Protein AF-A0A5J5VE78-F1 (afdb_monomer)

Nearest PDB structures (foldseek):
  4kpn-assembly1_B  TM=9.874E-01  e=4.975E-08  Physcomitrium patens
  6zk5-assembly1_B  TM=9.924E-01  e=1.378E-07  Zea mays
  6zk1-assembly2_C  TM=9.915E-01  e=3.814E-07  Zea mays
  4kpo-assembly1_B  TM=9.944E-01  e=3.117E-06  Zea mays

InterPro domains:
  IPR001910 Inosine/uridine-preferring nucleoside hydrolase domain [PF01156] (1-85)
  IPR023186 Inosine/uridine-preferring nucleoside hydrolase [PTHR12304] (1-95)
  IPR036452 Ribonucleoside hydrolase-like [G3DSA:3.90.245.10] (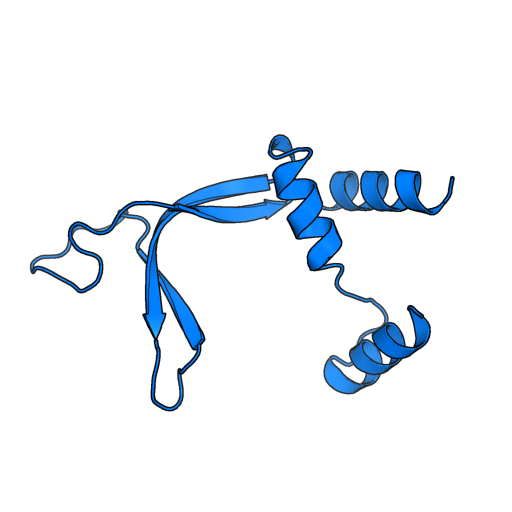1-96)
  IPR036452 Ribonucleoside hydrolase-like [SSF53590] (2-94)

Secondary structure (DSSP, 8-state):
-HHHHHHHHHHHHS-S----HHHHHHHHHH-GGGEEEEEEEEEE--SSTTTT-EEEE-SSS--SS--TTTTPPPEEEEEEE-HHHHHHHHHHHHH-

Radius of gyration: 17.83 Å; Cα contacts (8 Å, |Δi|>4): 94; chains: 1; bounding box: 45×34×39 Å

pLDDT: mean 95.76, std 5.43, range [61.88, 98.62]

Solvent-accessible surface area (backbone atoms only — not comparable to full-atom values): 6004 Å² total; per-residue (Å²): 118,65,64,63,55,37,51,47,30,28,72,79,66,74,41,96,58,74,84,64,61,66,64,52,56,50,39,50,73,78,47,45,87,47,44,43,67,47,59,24,21,72,49,69,37,84,59,75,99,56,46,73,43,75,47,78,47,63,74,87,66,86,71,96,63,89,52,97,61,56,94,48,71,69,45,79,40,81,75,48,65,48,57,72,62,53,52,48,56,53,47,58,71,72,75,109

Structure (mmCIF, N/CA/C/O backbone):
data_AF-A0A5J5VE78-F1
#
_entry.id   AF-A0A5J5VE78-F1
#
loop_
_atom_site.group_PDB
_atom_site.id
_atom_site.type_symbol
_atom_site.label_atom_id
_atom_site.label_alt_id
_atom_site.label_comp_id
_atom_site.label_asym_id
_atom_site.label_entity_id
_atom_site.label_seq_id
_atom_site.pdbx_PDB_ins_code
_atom_site.Cartn_x
_atom_site.Cartn_y
_atom_site.Cartn_z
_atom_site.occupancy
_atom_site.B_iso_or_equiv
_atom_site.auth_seq_id
_atom_site.auth_comp_id
_atom_site.auth_asym_id
_atom_site.auth_atom_id
_atom_site.pdbx_PDB_model_num
ATOM 1 N N . MET A 1 1 ? -21.972 -9.200 12.916 1.00 61.88 1 MET A N 1
ATOM 2 C CA . MET A 1 1 ? -21.171 -9.192 11.667 1.00 61.88 1 MET A CA 1
ATOM 3 C C . MET A 1 1 ? -19.672 -9.202 11.959 1.00 61.88 1 MET A C 1
ATOM 5 O O . MET A 1 1 ? -19.001 -10.098 11.471 1.00 61.88 1 MET A O 1
ATOM 9 N N . LEU A 1 2 ? -19.152 -8.297 12.803 1.00 82.12 2 LEU A N 1
ATOM 10 C CA . LEU A 1 2 ? -17.728 -8.301 13.179 1.00 82.12 2 LEU A CA 1
ATOM 11 C C . LEU A 1 2 ? -17.279 -9.530 13.983 1.00 82.12 2 LEU A C 1
ATOM 13 O O . LEU A 1 2 ? -16.120 -9.890 13.887 1.00 82.12 2 LEU A O 1
ATOM 17 N N . GLU A 1 3 ? -18.166 -10.205 14.718 1.00 92.44 3 GLU A N 1
ATOM 18 C CA . GLU A 1 3 ? -17.821 -11.408 15.497 1.00 92.44 3 GLU A CA 1
ATOM 19 C C . GLU A 1 3 ? -17.199 -12.524 14.641 1.00 92.44 3 GLU A C 1
ATOM 21 O O . GLU A 1 3 ? -16.169 -13.078 15.008 1.00 92.44 3 GLU A O 1
ATOM 26 N N . VAL A 1 4 ? -17.755 -1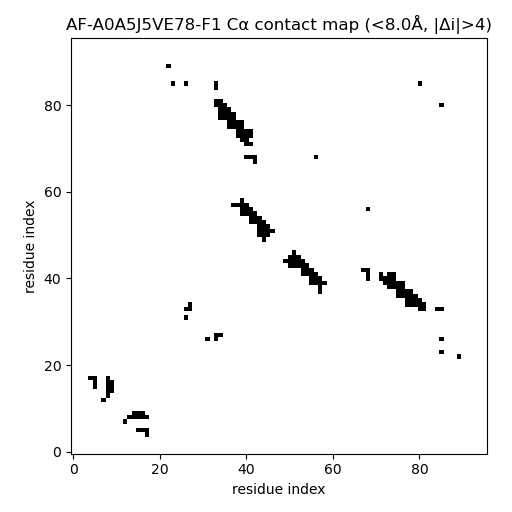2.794 13.454 1.00 96.12 4 VAL A N 1
ATOM 27 C CA . VAL A 1 4 ? -17.194 -13.786 12.519 1.00 96.12 4 VAL A CA 1
ATOM 28 C C . VAL A 1 4 ? -15.792 -13.370 12.065 1.00 96.12 4 VAL A C 1
ATOM 30 O O . VAL A 1 4 ? -14.873 -14.183 12.057 1.00 96.12 4 VAL A O 1
ATOM 33 N N . TYR A 1 5 ? -15.612 -12.090 11.728 1.00 95.50 5 TYR A N 1
ATOM 34 C CA . TYR A 1 5 ? -14.324 -11.552 11.290 1.00 95.50 5 TYR A CA 1
ATOM 35 C C . TYR A 1 5 ? -13.287 -11.525 12.424 1.00 95.50 5 TYR A C 1
ATOM 37 O O . TYR A 1 5 ? -12.108 -11.787 12.191 1.00 95.50 5 TYR A O 1
ATOM 45 N N . PHE A 1 6 ? -13.734 -11.265 13.652 1.00 96.19 6 PHE A N 1
ATOM 46 C CA . PHE A 1 6 ? -12.920 -11.285 14.862 1.00 96.19 6 PHE A CA 1
ATOM 47 C C . PHE A 1 6 ? -12.450 -12.700 15.200 1.00 96.19 6 PHE A C 1
ATOM 49 O O . PHE A 1 6 ? -11.255 -12.903 15.401 1.00 96.19 6 PHE A O 1
ATOM 56 N N . ASN A 1 7 ? -13.353 -13.685 15.184 1.00 96.75 7 ASN A N 1
ATOM 57 C CA . ASN A 1 7 ? -13.002 -15.089 15.410 1.00 96.75 7 ASN A CA 1
ATOM 58 C C . ASN A 1 7 ? -12.036 -15.594 14.331 1.00 96.75 7 ASN A C 1
ATOM 60 O O . ASN A 1 7 ? -11.029 -16.212 14.656 1.00 96.75 7 ASN A O 1
ATOM 64 N N . TYR A 1 8 ? -12.256 -15.230 13.062 1.00 96.56 8 TYR A N 1
ATOM 65 C CA . TYR A 1 8 ? -11.296 -15.520 11.995 1.00 96.56 8 TYR A CA 1
ATOM 66 C C . TYR A 1 8 ? -9.902 -14.937 12.284 1.00 96.56 8 TYR A C 1
ATOM 68 O O . TYR A 1 8 ? -8.907 -15.638 12.125 1.00 96.56 8 TYR A O 1
ATOM 76 N N . HIS A 1 9 ? -9.805 -13.678 12.732 1.00 97.00 9 HIS A N 1
ATOM 77 C CA . HIS A 1 9 ? -8.510 -13.081 13.081 1.00 97.00 9 HIS A CA 1
ATOM 78 C C . HIS A 1 9 ? -7.850 -13.786 14.265 1.00 97.00 9 HIS A C 1
ATOM 80 O O . HIS A 1 9 ? -6.630 -13.965 14.277 1.00 97.00 9 HIS A O 1
ATOM 86 N N . HIS A 1 10 ? -8.647 -14.207 15.243 1.00 96.69 10 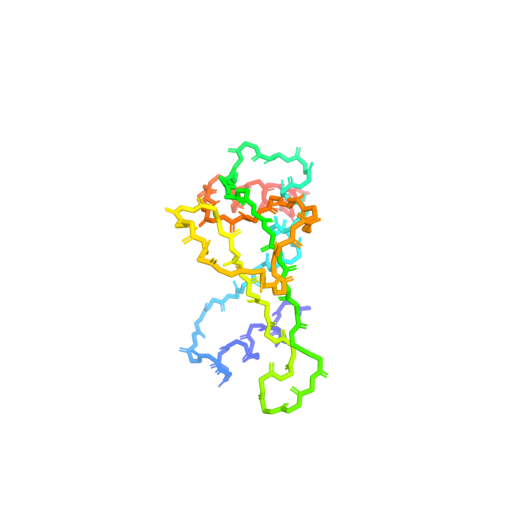HIS A N 1
ATOM 87 C CA . HIS A 1 10 ? -8.161 -14.995 16.361 1.00 96.69 10 HIS A CA 1
ATOM 88 C C . HIS A 1 10 ? -7.556 -16.320 15.899 1.00 96.69 10 HIS A C 1
ATOM 90 O O . HIS A 1 10 ? -6.406 -16.603 16.225 1.00 96.69 10 HIS A O 1
ATOM 96 N N . ASP A 1 11 ? -8.276 -17.073 15.077 1.00 97.81 11 ASP A N 1
ATOM 97 C CA . ASP A 1 11 ? -7.848 -18.403 14.649 1.00 97.81 11 ASP A CA 1
ATOM 98 C C . ASP A 1 11 ? -6.687 -18.340 13.645 1.00 97.81 11 ASP A C 1
ATOM 100 O O . ASP A 1 11 ? -5.712 -19.081 13.765 1.00 97.81 11 ASP A O 1
ATOM 104 N N . ALA A 1 12 ? -6.757 -17.433 12.666 1.00 97.50 12 ALA A N 1
ATOM 105 C CA . ALA A 1 12 ? -5.778 -17.349 11.583 1.00 97.50 12 ALA A CA 1
ATOM 106 C C . ALA A 1 12 ? -4.496 -16.595 11.971 1.00 97.50 12 ALA A C 1
ATOM 108 O O . ALA A 1 12 ? -3.418 -16.929 11.478 1.00 97.50 12 ALA A O 1
ATOM 109 N N . TYR A 1 13 ? -4.595 -15.584 12.842 1.00 96.81 13 TYR A N 1
ATOM 110 C CA . TYR A 1 13 ? -3.473 -14.705 13.199 1.00 96.81 13 TYR A CA 1
ATOM 111 C C . TYR A 1 13 ? -3.124 -14.732 14.691 1.00 96.81 13 TYR A C 1
ATOM 113 O O . TYR A 1 13 ? -2.219 -14.010 15.110 1.00 96.81 13 TYR A O 1
ATOM 121 N N . SER A 1 14 ? -3.810 -15.546 15.506 1.00 97.06 14 SER A N 1
ATOM 122 C CA . SER A 1 14 ? -3.568 -15.656 16.956 1.00 97.06 14 SER A CA 1
ATOM 123 C C . SER A 1 14 ? -3.636 -14.308 17.683 1.00 97.06 14 SER A C 1
ATOM 125 O O . SER A 1 14 ? -2.851 -14.026 18.588 1.00 97.06 14 SER A O 1
ATOM 127 N N . THR A 1 15 ? -4.579 -13.451 17.282 1.00 95.75 15 THR A N 1
ATOM 128 C CA . THR A 1 15 ? -4.719 -12.090 17.817 1.00 95.75 15 THR A CA 1
ATOM 129 C C . THR A 1 15 ? -6.114 -11.815 18.382 1.00 95.75 15 THR A C 1
ATOM 131 O O . THR A 1 15 ? -7.035 -12.612 18.238 1.00 95.75 15 THR A O 1
ATOM 134 N N . LYS A 1 16 ? -6.271 -10.695 19.093 1.00 94.81 16 LYS A N 1
ATOM 135 C CA . LYS A 1 16 ? -7.551 -10.212 19.651 1.00 94.81 16 LYS A CA 1
ATOM 136 C C .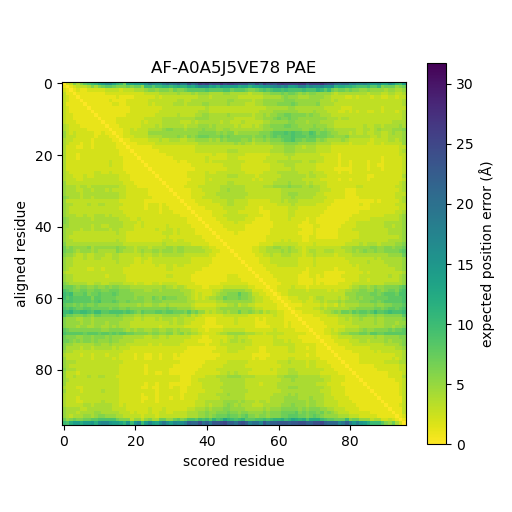 LYS A 1 16 ? -7.968 -8.870 19.043 1.00 94.81 16 LYS A C 1
ATOM 138 O O . LYS A 1 16 ? -8.666 -8.086 19.679 1.00 94.81 16 LYS A O 1
ATOM 143 N N . VAL A 1 17 ? -7.483 -8.580 17.840 1.00 93.56 17 VAL A N 1
ATOM 144 C CA . VAL A 1 17 ? -7.813 -7.374 17.074 1.00 93.56 17 VAL A CA 1
ATOM 145 C C . VAL A 1 17 ? -8.227 -7.759 15.658 1.00 93.56 17 VAL A C 1
ATOM 147 O O . VAL A 1 17 ? -7.971 -8.875 15.213 1.00 93.56 17 VAL A O 1
ATOM 150 N N . VAL A 1 18 ? -8.844 -6.823 14.945 1.00 94.56 18 VAL A N 1
ATOM 151 C CA . VAL A 1 18 ? -9.206 -6.972 13.531 1.00 94.56 18 VAL A CA 1
ATOM 152 C C . VAL A 1 18 ? -8.543 -5.883 12.698 1.00 94.56 18 VAL A C 1
ATOM 154 O O . VAL A 1 18 ? -8.350 -4.765 13.179 1.00 94.56 18 VAL A O 1
ATOM 157 N N . TYR A 1 19 ? -8.224 -6.193 11.443 1.00 94.19 19 TYR A N 1
ATOM 158 C CA . TYR A 1 19 ? -7.707 -5.210 10.493 1.00 94.19 19 TYR A CA 1
ATOM 159 C C . TYR A 1 19 ? -8.841 -4.606 9.660 1.00 94.19 19 TYR A C 1
ATOM 161 O O . TYR A 1 19 ? -9.614 -5.323 9.023 1.00 94.19 19 TYR A O 1
ATOM 169 N N . LEU A 1 20 ? -8.930 -3.277 9.645 1.00 94.69 20 LEU A N 1
ATOM 170 C CA . LEU A 1 20 ? -9.971 -2.529 8.936 1.00 94.69 20 LEU A CA 1
ATOM 171 C C . LEU A 1 20 ? -9.512 -2.132 7.525 1.00 94.69 20 LEU A C 1
ATOM 173 O O . LEU A 1 20 ? -9.356 -0.952 7.232 1.00 94.69 20 LEU A O 1
ATOM 177 N N . HIS A 1 21 ? -9.300 -3.118 6.649 1.00 96.31 21 HIS A N 1
ATOM 178 C CA . HIS A 1 21 ? -8.743 -2.899 5.306 1.00 96.31 21 HIS A CA 1
ATOM 179 C C . HIS A 1 21 ? -9.545 -1.885 4.468 1.00 96.31 21 HIS A C 1
ATOM 181 O O . HIS A 1 21 ? -9.013 -0.836 4.100 1.00 96.31 21 HIS A O 1
ATOM 187 N N . ASP A 1 22 ? -10.826 -2.161 4.211 1.00 96.69 22 ASP A N 1
ATOM 188 C CA . ASP A 1 22 ? -11.657 -1.312 3.346 1.00 96.69 22 ASP A CA 1
ATOM 189 C C . ASP A 1 22 ? -11.939 0.070 3.962 1.00 96.69 22 ASP A C 1
ATOM 191 O O . ASP A 1 22 ? -11.827 1.065 3.241 1.00 96.69 22 ASP A O 1
ATOM 195 N N . PRO A 1 23 ? -12.221 0.201 5.279 1.00 95.69 23 PRO A N 1
ATOM 196 C CA . PRO A 1 23 ? -12.325 1.516 5.910 1.00 95.69 23 PRO A CA 1
ATOM 197 C C . PRO A 1 23 ? -11.047 2.353 5.775 1.00 95.69 23 PRO A C 1
ATOM 199 O O . PRO A 1 23 ? -11.133 3.549 5.496 1.00 95.69 23 PRO A O 1
ATOM 202 N N . THR A 1 24 ? -9.859 1.751 5.912 1.00 96.62 24 THR A N 1
ATOM 203 C CA . THR A 1 24 ? -8.594 2.470 5.695 1.00 96.62 24 THR A CA 1
ATOM 204 C C . THR A 1 24 ? -8.421 2.887 4.231 1.00 96.62 24 THR A C 1
ATOM 206 O O . THR A 1 24 ? -8.016 4.020 3.972 1.00 96.62 24 THR A O 1
ATOM 209 N N . ALA A 1 25 ? -8.778 2.031 3.268 1.00 97.56 25 ALA A N 1
ATOM 210 C CA . ALA A 1 25 ? -8.747 2.384 1.846 1.00 97.56 25 ALA A CA 1
ATOM 211 C C . ALA A 1 25 ? -9.724 3.528 1.510 1.00 97.56 25 ALA A C 1
ATOM 213 O O . ALA A 1 25 ? -9.384 4.445 0.764 1.00 97.56 25 ALA A O 1
ATOM 214 N N . MET A 1 26 ? -10.915 3.525 2.109 1.00 97.06 26 MET A N 1
ATOM 215 C CA . MET A 1 26 ? -11.886 4.609 1.970 1.00 97.06 26 MET A CA 1
ATOM 216 C C . MET A 1 26 ? -11.353 5.925 2.557 1.00 97.06 26 MET A C 1
ATOM 218 O O . MET A 1 26 ? -11.498 6.980 1.938 1.00 97.06 26 MET A O 1
ATOM 222 N N . LEU A 1 27 ? -10.686 5.880 3.715 1.00 96.75 27 LEU A N 1
ATOM 223 C CA . LEU A 1 27 ? -10.049 7.062 4.301 1.00 96.75 27 LEU A CA 1
ATOM 224 C C . LEU A 1 27 ? -8.934 7.631 3.422 1.00 96.75 27 LEU A C 1
ATOM 226 O O . LEU A 1 27 ? -8.790 8.849 3.378 1.00 96.75 27 LEU A O 1
ATOM 230 N N . ALA A 1 28 ? -8.204 6.796 2.679 1.00 96.94 28 ALA A N 1
ATOM 231 C CA . ALA A 1 28 ? -7.227 7.275 1.701 1.00 96.94 28 ALA A CA 1
ATOM 232 C C . ALA A 1 28 ? -7.863 8.189 0.639 1.00 96.94 28 ALA A C 1
ATOM 234 O O . ALA A 1 28 ? -7.242 9.159 0.208 1.00 96.94 28 ALA A O 1
ATOM 235 N N . ALA A 1 29 ? -9.109 7.903 0.248 1.00 96.38 29 ALA A N 1
ATOM 236 C CA . ALA A 1 29 ? -9.865 8.710 -0.706 1.00 96.38 29 ALA A CA 1
ATOM 237 C C . ALA A 1 29 ? -10.497 9.958 -0.063 1.00 96.38 29 ALA A C 1
ATOM 239 O O . ALA A 1 29 ? -10.532 11.017 -0.685 1.00 96.38 29 ALA A O 1
ATOM 240 N N . ILE A 1 30 ? -11.000 9.842 1.171 1.00 96.19 30 ILE A N 1
ATOM 241 C CA . ILE A 1 30 ? -11.717 10.927 1.867 1.00 96.19 30 ILE A CA 1
ATOM 242 C C . ILE A 1 30 ? -10.752 11.956 2.462 1.00 96.19 30 ILE A C 1
ATOM 244 O O . ILE A 1 30 ? -10.985 13.159 2.363 1.00 96.19 30 ILE A O 1
ATOM 248 N N . ASN A 1 31 ? -9.688 11.492 3.114 1.00 97.00 31 ASN A N 1
ATOM 249 C CA . ASN A 1 31 ? -8.703 12.333 3.779 1.00 97.00 31 ASN A CA 1
ATOM 250 C C . ASN A 1 31 ? -7.280 11.807 3.512 1.00 97.00 31 ASN A C 1
ATOM 252 O O . ASN A 1 31 ? -6.664 11.189 4.387 1.00 97.00 31 ASN A O 1
ATOM 256 N N . PRO A 1 32 ? -6.722 12.077 2.317 1.00 96.75 32 PRO A N 1
ATOM 257 C CA . PRO A 1 32 ? -5.401 11.585 1.933 1.00 96.75 32 PRO A CA 1
ATOM 258 C C . PRO A 1 32 ? -4.265 12.130 2.811 1.00 96.75 32 PRO A C 1
ATOM 260 O O . PRO A 1 32 ? -3.194 11.535 2.810 1.00 96.75 32 PRO A O 1
ATOM 263 N N . SER A 1 33 ? -4.479 13.208 3.583 1.00 97.69 33 SER A N 1
ATOM 264 C CA . SER A 1 33 ? -3.466 13.762 4.501 1.00 97.69 33 SER A CA 1
ATOM 265 C C . SER A 1 33 ? -3.077 12.811 5.639 1.00 97.69 33 SER A C 1
ATOM 267 O O . SER A 1 33 ? -2.008 12.964 6.225 1.00 97.69 33 SER A O 1
ATOM 269 N N . LEU A 1 34 ? -3.912 11.804 5.921 1.00 98.12 34 LEU A N 1
ATOM 270 C CA . LEU A 1 34 ? -3.631 10.773 6.920 1.00 98.12 34 LEU A CA 1
ATOM 271 C C . LEU A 1 34 ? -2.574 9.771 6.452 1.00 98.12 34 LEU A C 1
ATOM 273 O O . LEU A 1 34 ? -2.127 8.957 7.256 1.00 98.12 34 LEU A O 1
ATOM 277 N N . ILE A 1 35 ? -2.219 9.775 5.166 1.00 98.31 35 ILE A N 1
ATOM 278 C CA . ILE A 1 35 ? -1.389 8.754 4.534 1.00 98.31 35 ILE A CA 1
ATOM 279 C C . ILE A 1 35 ? -0.205 9.423 3.847 1.00 98.31 35 ILE A C 1
ATOM 281 O O . ILE A 1 35 ? -0.349 10.444 3.176 1.00 98.31 35 ILE A O 1
ATOM 285 N N . THR A 1 36 ? 0.975 8.822 3.977 1.00 98.38 36 THR A N 1
ATOM 286 C CA . THR A 1 36 ? 2.121 9.195 3.139 1.00 98.38 36 THR A CA 1
ATOM 287 C C . THR A 1 36 ? 2.295 8.193 2.009 1.00 98.38 36 THR A C 1
ATOM 289 O O . THR A 1 36 ? 1.951 7.015 2.144 1.00 98.38 36 THR A O 1
ATOM 292 N N . TYR A 1 37 ? 2.835 8.665 0.887 1.00 98.25 37 TYR A N 1
ATOM 293 C CA . TYR A 1 37 ? 2.955 7.884 -0.336 1.00 98.25 37 TYR A CA 1
ATOM 294 C C . TYR A 1 37 ? 4.391 7.870 -0.848 1.00 98.25 37 TYR A C 1
ATOM 296 O O . TYR A 1 37 ? 5.118 8.857 -0.734 1.00 98.25 37 TYR A O 1
ATOM 304 N N . VAL A 1 38 ? 4.770 6.754 -1.463 1.00 98.06 38 VAL A N 1
ATOM 305 C CA . VAL A 1 38 ? 5.943 6.651 -2.329 1.00 98.06 38 VAL A CA 1
ATOM 306 C C . VAL A 1 38 ? 5.457 6.518 -3.762 1.00 98.06 38 VAL A C 1
ATOM 308 O O . VAL A 1 38 ? 4.607 5.681 -4.062 1.00 98.06 38 VAL A O 1
ATOM 311 N N . GLU A 1 39 ? 6.011 7.338 -4.647 1.00 98.06 39 GLU A N 1
ATOM 312 C CA . GLU A 1 39 ? 5.735 7.271 -6.075 1.00 98.06 39 GLU A CA 1
ATOM 313 C C . GLU A 1 39 ? 6.675 6.264 -6.756 1.00 98.06 39 GLU A C 1
ATOM 315 O O . GLU A 1 39 ? 7.891 6.271 -6.537 1.00 98.06 39 GLU A O 1
ATOM 320 N N . GLY A 1 40 ? 6.135 5.407 -7.621 1.00 97.88 40 GLY A N 1
ATOM 321 C CA . GLY A 1 40 ? 6.955 4.523 -8.442 1.00 97.88 40 GLY A CA 1
ATOM 322 C C . GLY A 1 40 ? 6.158 3.634 -9.384 1.00 97.88 40 GLY A C 1
ATOM 323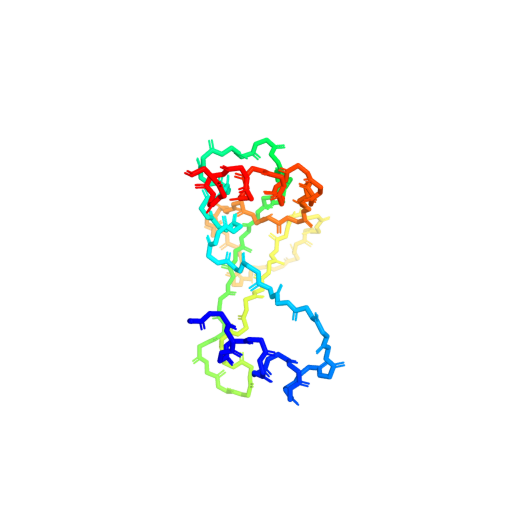 O O . GLY A 1 40 ? 4.930 3.644 -9.390 1.00 97.88 40 GLY A O 1
ATOM 324 N N . ALA A 1 41 ? 6.874 2.860 -10.195 1.00 98.25 41 ALA A N 1
ATOM 325 C CA . ALA A 1 41 ? 6.262 1.885 -11.090 1.00 98.25 41 ALA A CA 1
ATOM 326 C C . ALA A 1 41 ? 5.958 0.586 -10.327 1.00 98.25 41 ALA A C 1
ATOM 328 O O . ALA A 1 41 ? 6.810 0.083 -9.588 1.00 98.25 41 ALA A O 1
ATOM 329 N N . ILE A 1 42 ? 4.770 0.015 -10.540 1.00 98.31 42 ILE A N 1
ATOM 330 C CA . ILE A 1 42 ? 4.356 -1.278 -9.978 1.00 98.31 42 ILE A CA 1
ATOM 331 C C . ILE A 1 42 ? 4.281 -2.330 -11.080 1.00 98.31 42 ILE A C 1
ATOM 333 O O . ILE A 1 42 ? 3.764 -2.074 -12.166 1.00 98.31 42 ILE A O 1
ATOM 337 N N . ARG A 1 43 ? 4.719 -3.551 -10.766 1.00 98.38 43 ARG A N 1
ATOM 338 C CA . ARG A 1 43 ? 4.440 -4.752 -11.563 1.00 98.38 43 ARG A CA 1
ATOM 339 C C . ARG A 1 43 ? 3.777 -5.824 -10.707 1.00 98.38 43 ARG A C 1
ATOM 341 O O . ARG A 1 43 ? 4.010 -5.886 -9.502 1.00 98.38 43 ARG A O 1
ATOM 348 N N . VAL A 1 44 ? 2.965 -6.666 -11.345 1.00 98.50 44 VAL A N 1
ATOM 349 C CA . VAL A 1 44 ? 2.272 -7.792 -10.707 1.00 98.50 44 VAL A CA 1
ATOM 350 C C . VAL A 1 44 ? 2.716 -9.095 -11.352 1.00 98.50 44 VAL A C 1
ATOM 352 O O . VAL A 1 44 ? 2.650 -9.244 -12.573 1.00 98.50 44 VAL A O 1
ATOM 355 N N . GLN A 1 45 ? 3.138 -10.050 -10.532 1.00 98.56 45 GLN A N 1
ATOM 356 C CA . GLN A 1 45 ? 3.435 -11.401 -10.985 1.00 98.56 45 GLN A CA 1
ATOM 357 C C . GLN A 1 45 ? 2.131 -12.166 -11.235 1.00 98.56 45 GLN A C 1
ATOM 359 O O . GLN A 1 45 ? 1.327 -12.359 -10.325 1.00 98.56 45 GLN A O 1
ATOM 364 N N . THR A 1 46 ? 1.917 -12.653 -12.455 1.00 98.31 46 THR A N 1
ATOM 365 C CA . THR A 1 46 ? 0.643 -13.289 -12.841 1.00 98.31 46 THR A CA 1
ATOM 366 C C . THR A 1 46 ? 0.649 -14.816 -12.754 1.00 98.31 46 THR A C 1
ATOM 368 O O . THR A 1 46 ? -0.422 -15.417 -12.753 1.00 98.31 46 THR A O 1
ATOM 371 N N . ASN A 1 47 ? 1.821 -15.449 -12.621 1.00 98.06 47 ASN A N 1
ATOM 372 C CA . ASN A 1 47 ? 1.997 -16.906 -12.689 1.00 98.06 47 ASN A CA 1
ATOM 373 C C . ASN A 1 47 ? 3.004 -17.438 -11.650 1.00 98.06 47 ASN A C 1
ATOM 375 O O . ASN A 1 47 ? 3.788 -16.675 -11.087 1.00 98.06 47 ASN A O 1
ATOM 379 N N . GLY A 1 48 ? 3.036 -18.760 -11.456 1.00 98.06 48 GLY A N 1
ATOM 380 C CA . GLY A 1 48 ? 3.994 -19.440 -10.573 1.00 98.06 48 GLY A CA 1
ATOM 381 C C . GLY A 1 48 ? 3.668 -19.310 -9.082 1.00 98.06 48 GLY A C 1
ATOM 382 O O . GLY A 1 48 ? 2.581 -18.877 -8.705 1.00 98.06 48 GLY A O 1
ATOM 383 N N . ILE A 1 49 ? 4.620 -19.691 -8.225 1.00 98.31 49 ILE A N 1
ATOM 384 C CA . ILE A 1 49 ? 4.431 -19.722 -6.761 1.00 98.31 49 ILE A CA 1
ATOM 385 C C . ILE A 1 49 ? 4.273 -18.328 -6.133 1.00 98.31 49 ILE A C 1
ATOM 387 O O . ILE A 1 49 ? 3.731 -18.204 -5.044 1.00 98.31 49 ILE A O 1
ATOM 391 N N . THR A 1 50 ? 4.719 -17.278 -6.827 1.00 98.31 50 THR A N 1
ATOM 392 C CA . THR A 1 50 ? 4.594 -15.871 -6.414 1.00 98.31 50 THR A CA 1
ATOM 393 C C . THR A 1 50 ? 3.451 -15.146 -7.133 1.00 98.31 50 THR A C 1
ATOM 395 O O . THR A 1 50 ? 3.419 -13.916 -7.157 1.00 98.31 50 THR A O 1
ATOM 398 N N . ARG A 1 51 ? 2.502 -15.876 -7.742 1.00 98.50 51 ARG A N 1
ATOM 399 C CA . ARG A 1 51 ? 1.315 -15.283 -8.375 1.00 98.50 51 ARG A CA 1
ATOM 400 C C . ARG A 1 51 ? 0.587 -14.354 -7.395 1.00 98.50 51 ARG A C 1
ATOM 402 O O . ARG A 1 51 ? 0.251 -14.757 -6.288 1.00 98.50 51 ARG A O 1
ATOM 409 N N . GLY A 1 52 ? 0.316 -13.128 -7.836 1.00 98.38 52 GLY A N 1
ATOM 410 C CA . GLY A 1 52 ? -0.301 -12.065 -7.041 1.00 98.38 52 GLY A CA 1
ATOM 411 C C . GLY A 1 52 ? 0.695 -11.106 -6.381 1.00 98.38 52 GLY A C 1
ATOM 412 O O . GLY A 1 52 ? 0.270 -10.078 -5.865 1.00 98.38 52 GLY A O 1
ATOM 413 N N . LEU A 1 53 ? 2.005 -11.384 -6.423 1.00 98.62 53 LEU A N 1
ATOM 414 C CA . LEU A 1 53 ? 3.020 -10.497 -5.852 1.00 98.62 53 LEU A CA 1
ATOM 415 C C . LEU A 1 53 ? 3.065 -9.150 -6.589 1.00 98.62 53 LEU A C 1
ATOM 417 O O . LEU A 1 53 ? 3.282 -9.108 -7.801 1.00 98.62 53 LEU A O 1
ATOM 421 N N . THR A 1 54 ? 2.933 -8.057 -5.840 1.00 98.50 54 THR A N 1
ATOM 422 C CA . THR A 1 54 ? 3.129 -6.676 -6.301 1.00 98.50 54 THR A CA 1
ATOM 423 C C . THR A 1 54 ? 4.542 -6.202 -5.965 1.00 98.50 54 THR A C 1
ATOM 425 O O . THR A 1 54 ? 4.950 -6.260 -4.805 1.00 98.50 54 THR A O 1
ATOM 428 N N . LEU A 1 55 ? 5.282 -5.695 -6.951 1.00 98.12 55 LEU A N 1
ATOM 429 C CA . LEU A 1 55 ? 6.659 -5.220 -6.788 1.00 98.12 55 LEU A CA 1
ATOM 430 C C . LEU A 1 55 ? 6.790 -3.754 -7.207 1.00 98.12 55 LEU A C 1
ATOM 432 O O . LEU A 1 55 ? 6.544 -3.404 -8.366 1.00 98.12 55 LEU A O 1
ATOM 436 N N . LEU A 1 56 ? 7.218 -2.923 -6.255 1.00 98.25 56 LEU A N 1
ATOM 437 C CA . LEU A 1 56 ? 7.462 -1.496 -6.432 1.00 98.25 56 LEU A CA 1
ATOM 438 C C . LEU A 1 56 ? 8.912 -1.214 -6.812 1.00 98.25 56 LEU A C 1
ATOM 440 O O . LEU A 1 56 ? 9.840 -1.603 -6.106 1.00 98.25 56 LEU A O 1
ATOM 444 N N . TYR A 1 57 ? 9.083 -0.432 -7.872 1.00 98.06 57 TYR A N 1
ATOM 445 C CA . TYR A 1 57 ? 10.316 0.282 -8.161 1.00 98.06 57 TYR A CA 1
ATOM 446 C C . TYR A 1 57 ? 10.126 1.778 -7.877 1.00 98.06 57 TYR A C 1
ATOM 448 O O . TYR A 1 57 ? 9.438 2.487 -8.610 1.00 98.06 57 TYR A O 1
ATOM 456 N N . ASN A 1 58 ? 10.768 2.257 -6.810 1.00 95.81 58 ASN A N 1
ATOM 457 C CA . ASN A 1 58 ? 10.642 3.620 -6.277 1.00 95.81 58 ASN A CA 1
ATOM 458 C C . ASN A 1 58 ? 11.654 4.630 -6.861 1.00 95.81 58 ASN A C 1
ATOM 460 O O . ASN A 1 58 ? 11.867 5.693 -6.282 1.00 95.81 58 ASN A O 1
ATOM 464 N N . LYS A 1 59 ? 12.334 4.286 -7.965 1.00 91.88 59 LYS A N 1
ATOM 465 C CA . LYS A 1 59 ? 13.294 5.153 -8.680 1.00 91.88 59 LYS A CA 1
ATOM 466 C C . LYS A 1 59 ? 14.554 5.580 -7.899 1.00 91.88 59 LYS A C 1
ATOM 468 O O . LYS A 1 59 ? 15.318 6.397 -8.403 1.00 91.88 59 LYS A O 1
ATOM 473 N N . GLN A 1 60 ? 14.841 5.007 -6.724 1.00 93.31 60 GLN A N 1
ATOM 474 C CA . GLN A 1 60 ? 16.037 5.362 -5.931 1.00 93.31 60 GLN A CA 1
ATOM 475 C C . GLN A 1 60 ? 17.361 4.812 -6.490 1.00 93.31 60 GLN A C 1
ATOM 477 O O . GLN A 1 60 ? 18.438 5.226 -6.065 1.00 93.31 60 GLN A O 1
ATOM 482 N N . LYS A 1 61 ? 17.304 3.882 -7.446 1.00 94.25 61 LYS A N 1
ATOM 483 C CA . LYS A 1 61 ? 18.470 3.288 -8.108 1.00 94.25 61 LYS A CA 1
ATOM 484 C C . LYS A 1 61 ? 18.272 3.346 -9.612 1.00 94.25 61 LYS A C 1
ATOM 486 O O . LYS A 1 61 ? 17.223 2.950 -10.089 1.00 94.25 61 LYS A O 1
ATOM 491 N N . ARG A 1 62 ? 19.309 3.701 -10.370 1.00 93.38 62 ARG A N 1
ATOM 492 C CA . ARG A 1 62 ? 19.307 3.543 -11.830 1.00 93.38 62 ARG A CA 1
ATOM 493 C C . ARG A 1 62 ? 19.560 2.083 -12.234 1.00 93.38 62 ARG A C 1
ATOM 495 O O . ARG A 1 62 ? 20.513 1.463 -11.759 1.00 93.38 62 ARG A O 1
ATOM 502 N N . PHE A 1 63 ? 18.750 1.553 -13.147 1.00 95.38 63 PHE A N 1
ATOM 503 C CA . PHE A 1 63 ? 19.050 0.292 -13.829 1.00 95.38 63 PHE A CA 1
ATOM 504 C C . PHE A 1 63 ? 20.077 0.508 -14.947 1.00 95.38 63 PHE A C 1
ATOM 506 O O . PHE A 1 63 ? 20.049 1.527 -15.638 1.00 95.38 63 PHE A O 1
ATOM 513 N N . ALA A 1 64 ? 21.000 -0.443 -15.104 1.00 96.38 64 ALA A N 1
ATOM 514 C CA . ALA A 1 64 ? 21.961 -0.438 -16.207 1.00 96.38 64 ALA A CA 1
ATOM 515 C C . ALA A 1 64 ? 21.309 -0.840 -17.543 1.00 96.38 64 ALA A C 1
ATOM 517 O O . ALA A 1 64 ? 21.767 -0.414 -18.597 1.00 96.38 64 ALA A O 1
ATOM 518 N N . GLU A 1 65 ? 20.222 -1.613 -17.480 1.00 96.81 65 GLU A N 1
ATOM 519 C CA . GLU A 1 65 ? 19.485 -2.160 -18.620 1.00 96.81 65 GLU A CA 1
ATOM 520 C C . GLU A 1 65 ? 17.998 -1.781 -18.548 1.00 96.81 65 GLU A C 1
ATOM 522 O O . GLU A 1 65 ? 17.509 -1.317 -17.511 1.00 96.81 65 GLU A O 1
ATOM 527 N N . ILE A 1 66 ? 17.275 -1.984 -19.653 1.00 96.94 66 ILE A N 1
ATOM 528 C CA . ILE A 1 66 ? 15.812 -1.870 -19.688 1.00 96.94 66 ILE A CA 1
ATOM 529 C C . ILE A 1 66 ? 15.224 -3.034 -18.890 1.00 96.94 66 ILE A C 1
ATOM 531 O O . ILE A 1 66 ? 15.617 -4.184 -19.063 1.00 96.94 66 ILE A O 1
ATOM 535 N N . THR A 1 67 ? 14.277 -2.728 -18.010 1.00 97.31 67 THR A N 1
ATOM 536 C CA . THR A 1 67 ? 13.604 -3.710 -17.159 1.00 97.31 67 THR A CA 1
ATOM 537 C C . THR A 1 67 ? 12.102 -3.673 -17.393 1.00 97.31 67 THR A C 1
ATOM 539 O O . THR A 1 67 ? 11.570 -2.753 -18.005 1.00 97.31 67 THR A O 1
ATOM 542 N N . GLU A 1 68 ? 11.394 -4.616 -16.786 1.00 97.31 68 GLU A N 1
ATOM 543 C CA . GLU A 1 68 ? 9.933 -4.626 -16.726 1.00 97.31 68 GLU A CA 1
ATOM 544 C C . GLU A 1 68 ? 9.330 -3.372 -16.047 1.00 97.31 68 GLU A C 1
ATOM 546 O O . GLU A 1 68 ? 8.142 -3.091 -16.201 1.00 97.31 68 GLU A O 1
ATOM 551 N N . TRP A 1 69 ? 10.122 -2.590 -15.309 1.00 97.69 69 TRP A N 1
ATOM 552 C CA . TRP A 1 69 ? 9.687 -1.321 -14.71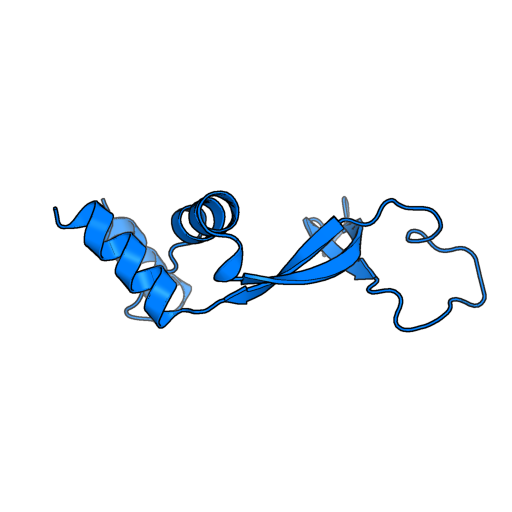3 1.00 97.69 69 TRP A CA 1
ATOM 553 C C . TRP A 1 69 ? 10.055 -0.096 -15.560 1.00 97.69 69 TRP A C 1
ATOM 555 O O . TRP A 1 69 ? 9.660 1.017 -15.212 1.00 97.69 69 TRP A O 1
ATOM 565 N N . SER A 1 70 ? 10.803 -0.272 -16.652 1.00 95.56 70 SER A N 1
ATOM 566 C CA . SER A 1 70 ? 11.181 0.822 -17.548 1.00 95.56 70 SER A CA 1
ATOM 567 C C . SER A 1 70 ? 9.963 1.370 -18.294 1.00 95.56 70 SER A C 1
ATOM 569 O O . SER A 1 70 ? 9.101 0.613 -18.742 1.00 95.56 70 SER A O 1
ATOM 571 N N . ASP A 1 71 ? 9.892 2.701 -18.384 1.00 93.62 71 ASP A N 1
ATOM 572 C CA . ASP A 1 71 ? 8.844 3.482 -19.063 1.00 93.62 71 ASP A CA 1
ATOM 573 C C . ASP A 1 71 ? 7.401 3.205 -18.605 1.00 93.62 71 ASP A C 1
ATOM 575 O O . ASP A 1 71 ? 6.438 3.632 -19.241 1.00 93.62 71 ASP A O 1
ATOM 579 N N . GLN A 1 72 ? 7.233 2.526 -17.468 1.00 96.75 72 GLN A N 1
ATOM 580 C CA . GLN A 1 72 ? 5.924 2.310 -16.867 1.00 96.75 72 GLN A CA 1
ATOM 581 C C . GLN A 1 72 ? 5.461 3.568 -16.118 1.00 96.75 72 GLN A C 1
ATOM 583 O O . GLN A 1 72 ? 6.278 4.239 -15.475 1.00 96.75 72 GLN A O 1
ATOM 588 N N . PRO A 1 73 ? 4.155 3.891 -16.157 1.00 97.12 73 PRO A N 1
ATOM 589 C CA . PRO A 1 73 ? 3.620 5.024 -15.421 1.00 97.12 73 PRO A CA 1
ATOM 590 C C . PRO A 1 73 ? 3.806 4.832 -13.914 1.00 97.12 73 PRO A C 1
ATOM 592 O O . PRO A 1 73 ? 3.664 3.737 -13.366 1.00 97.12 73 PRO A O 1
ATOM 595 N N . SER A 1 74 ? 4.105 5.939 -13.245 1.00 97.38 74 SER A N 1
ATOM 596 C CA . SER A 1 74 ? 4.140 6.005 -11.792 1.00 97.38 74 SER A CA 1
ATOM 597 C C . SER A 1 74 ? 2.746 5.924 -11.184 1.00 97.38 74 SER A C 1
ATOM 599 O O . SER A 1 74 ? 1.803 6.534 -11.688 1.00 97.38 74 SER A O 1
ATOM 601 N N . VAL A 1 75 ? 2.659 5.278 -10.026 1.00 97.94 75 VAL A N 1
ATOM 602 C CA . VAL A 1 75 ? 1.507 5.342 -9.124 1.00 97.94 75 VAL A CA 1
ATOM 603 C C . VAL A 1 75 ? 1.963 5.687 -7.708 1.00 97.94 75 VAL A C 1
ATOM 605 O O . VAL A 1 75 ? 3.127 5.491 -7.354 1.00 97.94 75 VAL A O 1
ATOM 608 N N . ASN A 1 76 ? 1.033 6.180 -6.892 1.00 97.88 76 ASN A N 1
ATOM 609 C CA . ASN A 1 76 ? 1.258 6.415 -5.469 1.00 97.88 76 ASN A CA 1
ATOM 610 C C . ASN A 1 76 ? 0.964 5.145 -4.668 1.00 97.88 76 ASN A C 1
ATOM 612 O O . ASN A 1 76 ? -0.131 4.589 -4.754 1.00 97.88 76 ASN A O 1
ATOM 616 N N . VAL A 1 77 ? 1.925 4.719 -3.853 1.00 98.25 77 VAL A N 1
ATOM 617 C CA . VAL A 1 77 ? 1.801 3.575 -2.943 1.00 98.25 77 VAL A CA 1
ATOM 618 C C . VAL A 1 77 ? 1.821 4.080 -1.509 1.00 98.25 77 VAL A C 1
ATOM 620 O O . VAL A 1 77 ? 2.786 4.724 -1.103 1.00 98.25 77 VAL A O 1
ATOM 623 N N . ALA A 1 78 ? 0.767 3.797 -0.745 1.00 98.25 78 ALA A N 1
ATOM 624 C CA . ALA A 1 78 ? 0.694 4.157 0.669 1.00 98.25 78 ALA A CA 1
ATOM 625 C C . ALA A 1 78 ? 1.805 3.451 1.469 1.00 98.25 78 ALA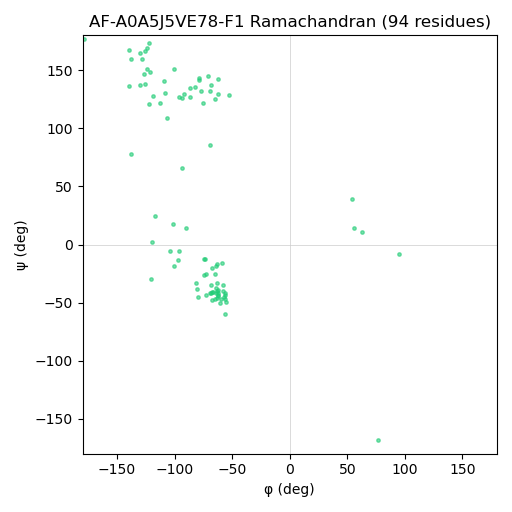 A C 1
ATOM 627 O O . ALA A 1 78 ? 1.968 2.236 1.360 1.00 98.25 78 ALA A O 1
ATOM 628 N N . VAL A 1 79 ? 2.561 4.205 2.273 1.00 97.94 79 VAL A N 1
ATOM 629 C CA . VAL A 1 79 ? 3.687 3.691 3.085 1.00 97.94 79 VAL A CA 1
ATOM 630 C C . VAL A 1 79 ? 3.513 3.923 4.581 1.00 97.94 79 VAL A C 1
ATOM 632 O O . VAL A 1 79 ? 3.995 3.115 5.372 1.00 97.94 79 VAL A O 1
ATOM 635 N N . THR A 1 80 ? 2.822 4.986 4.993 1.00 98.38 80 THR A N 1
ATOM 636 C CA . THR A 1 80 ? 2.474 5.207 6.405 1.00 98.38 80 THR A CA 1
ATOM 637 C C . THR A 1 80 ? 1.044 5.702 6.541 1.00 98.38 80 THR A C 1
ATOM 639 O O . THR A 1 80 ? 0.478 6.238 5.590 1.00 98.38 80 THR A O 1
ATOM 642 N N . VAL A 1 81 ? 0.476 5.539 7.736 1.00 98.19 81 VAL A N 1
ATOM 643 C CA . VAL A 1 81 ? -0.845 6.054 8.099 1.00 98.19 81 VAL A CA 1
ATOM 644 C C . VAL A 1 81 ? -0.825 6.613 9.523 1.00 98.19 81 VAL A C 1
ATOM 646 O O . VAL A 1 81 ? -0.278 5.980 10.433 1.00 98.19 81 VAL A O 1
ATOM 649 N N . ASP A 1 82 ? -1.443 7.776 9.733 1.00 98.19 82 ASP A N 1
ATOM 650 C CA . ASP A 1 82 ? -1.780 8.297 11.062 1.00 98.19 82 ASP A CA 1
ATOM 651 C C . ASP A 1 82 ? -2.898 7.437 11.672 1.00 98.19 82 ASP A C 1
ATOM 653 O O . ASP A 1 82 ? -4.095 7.692 11.518 1.00 98.19 82 ASP A O 1
ATOM 657 N N . THR A 1 83 ? -2.481 6.350 12.319 1.00 96.75 83 THR A N 1
ATOM 658 C CA . THR A 1 83 ? -3.385 5.313 12.830 1.00 96.75 83 THR A CA 1
ATOM 659 C C . THR A 1 83 ? -4.341 5.838 13.909 1.00 96.75 83 THR A C 1
ATOM 661 O O . THR A 1 83 ? -5.535 5.551 13.797 1.00 96.75 83 THR A O 1
ATOM 664 N N . PRO A 1 84 ? -3.896 6.608 14.929 1.00 97.38 84 PRO A N 1
ATOM 665 C CA . PRO A 1 84 ? -4.808 7.167 15.927 1.00 97.38 84 PRO A CA 1
ATOM 666 C C . PRO A 1 84 ? -5.922 8.018 15.312 1.00 97.38 84 PRO A C 1
ATOM 668 O O . PRO A 1 84 ? -7.095 7.819 15.639 1.00 97.38 84 PRO A O 1
ATOM 671 N N . THR A 1 85 ? -5.580 8.921 14.391 1.00 97.31 85 THR A N 1
ATOM 672 C CA . THR A 1 85 ? -6.571 9.794 13.748 1.00 97.31 85 THR A CA 1
ATOM 673 C C . THR A 1 85 ? -7.493 9.004 12.820 1.00 97.31 85 THR A C 1
ATOM 675 O O . THR A 1 85 ? -8.707 9.207 12.846 1.00 97.31 85 THR A O 1
ATOM 678 N N . ALA A 1 86 ? -6.955 8.056 12.045 1.00 96.69 86 ALA A N 1
ATOM 679 C CA . ALA A 1 86 ? -7.753 7.199 11.171 1.00 96.69 86 ALA A CA 1
ATOM 680 C C . ALA A 1 86 ? -8.784 6.368 11.955 1.00 96.69 86 ALA A C 1
ATOM 682 O O . ALA A 1 86 ? -9.960 6.349 11.593 1.00 96.69 86 ALA A O 1
ATOM 683 N N . LEU A 1 87 ? -8.373 5.727 13.056 1.00 95.31 87 LEU A N 1
ATOM 684 C CA . LEU A 1 87 ? -9.286 4.958 13.908 1.00 95.31 87 LEU A CA 1
ATOM 685 C C . LEU A 1 87 ? -10.360 5.848 14.529 1.00 95.31 87 LEU A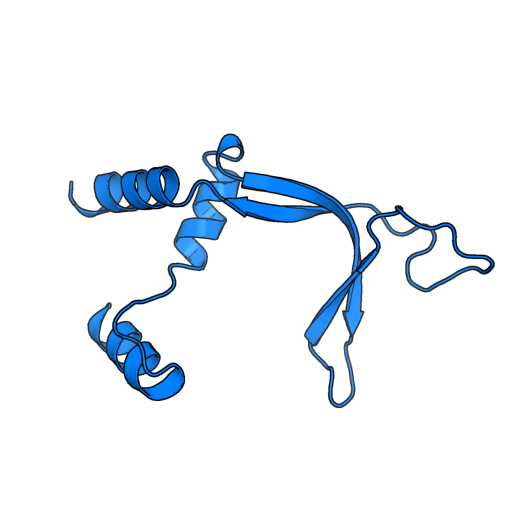 C 1
ATOM 687 O O . LEU A 1 87 ? -11.531 5.476 14.509 1.00 95.31 87 LEU A O 1
ATOM 691 N N . LYS A 1 88 ? -9.985 7.032 15.029 1.00 95.75 88 LYS A N 1
ATOM 692 C CA . LYS A 1 88 ? -10.943 7.996 15.579 1.00 95.75 88 LYS A CA 1
ATOM 693 C C . LYS A 1 88 ? -12.038 8.339 14.563 1.00 95.75 88 LYS A C 1
ATOM 695 O O . LYS A 1 88 ? -13.210 8.208 14.893 1.00 95.75 88 LYS A O 1
ATOM 700 N N . LEU A 1 89 ? -11.667 8.683 13.328 1.00 95.88 89 LEU A N 1
ATOM 701 C CA . LEU A 1 89 ? -12.624 9.040 12.272 1.00 95.88 89 LEU A CA 1
ATOM 702 C C . LEU A 1 89 ? -13.569 7.889 11.905 1.00 95.88 89 LEU A C 1
ATOM 704 O O . LEU A 1 89 ? -14.754 8.117 11.660 1.00 95.88 89 LEU A O 1
ATOM 708 N N . VAL A 1 90 ? -13.062 6.651 11.866 1.00 94.88 90 VAL A N 1
ATOM 709 C CA . VAL A 1 90 ? -13.910 5.472 11.628 1.00 94.88 90 VAL A CA 1
ATOM 710 C C . VAL A 1 90 ? -14.902 5.289 12.774 1.00 94.88 90 VAL A C 1
ATOM 712 O O . VAL A 1 90 ? -16.086 5.089 12.521 1.00 94.88 90 VAL A O 1
ATOM 715 N N . MET A 1 91 ? -14.440 5.373 14.023 1.00 93.94 91 MET A N 1
ATOM 716 C CA . MET A 1 91 ? -15.294 5.154 15.191 1.00 93.94 91 MET A CA 1
ATOM 717 C C . MET A 1 91 ? -16.341 6.259 15.354 1.00 93.94 91 MET A C 1
ATOM 719 O O . MET A 1 91 ? -17.499 5.937 15.593 1.00 93.94 91 MET A O 1
ATOM 723 N N . GLU A 1 92 ? -15.979 7.528 15.144 1.00 95.31 92 GLU A N 1
ATOM 724 C CA . GLU A 1 92 ? -16.929 8.653 15.147 1.00 95.31 92 GLU A CA 1
ATOM 725 C C . GLU A 1 92 ? -18.054 8.435 14.129 1.00 95.31 92 GLU A C 1
ATOM 727 O O . GLU A 1 92 ? -19.217 8.636 14.447 1.00 95.31 92 GLU A O 1
ATOM 732 N N . ARG A 1 93 ? -17.744 7.933 12.925 1.00 93.56 93 ARG A N 1
ATOM 733 C CA . ARG A 1 93 ? -18.770 7.677 11.903 1.00 93.56 93 ARG A CA 1
ATOM 734 C C . ARG A 1 93 ? -19.666 6.464 12.192 1.00 93.56 93 ARG A C 1
ATOM 736 O O . ARG A 1 93 ? -20.750 6.388 11.625 1.00 93.56 93 ARG A O 1
ATOM 743 N N . LEU A 1 94 ? -19.196 5.489 12.968 1.00 91.38 94 LEU A N 1
ATOM 744 C CA . LEU A 1 94 ? -19.912 4.227 13.212 1.00 91.38 94 LEU A CA 1
ATOM 745 C C . LEU A 1 94 ? -20.649 4.179 14.557 1.00 91.38 94 LEU A C 1
ATOM 747 O O . LEU A 1 94 ? -21.478 3.291 14.747 1.00 91.38 94 LEU A O 1
ATOM 751 N N . MET A 1 95 ? -20.287 5.049 15.501 1.00 90.19 95 MET A N 1
ATOM 752 C CA . MET A 1 95 ? -20.861 5.090 16.851 1.00 90.19 95 MET A CA 1
ATOM 753 C C . MET A 1 95 ? -21.853 6.239 17.067 1.00 90.19 95 MET A C 1
ATOM 755 O O . MET A 1 95 ? -22.469 6.298 18.132 1.00 90.19 95 MET 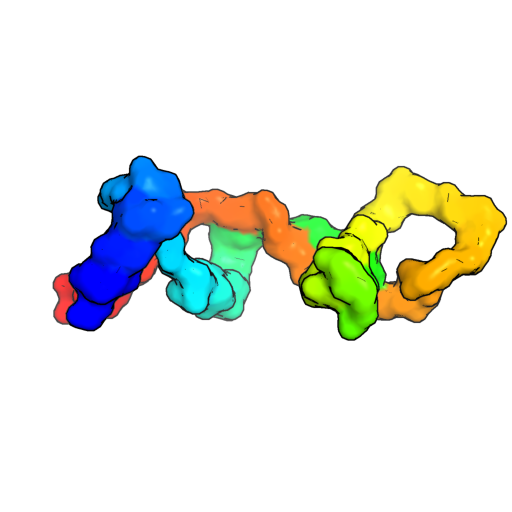A O 1
ATOM 759 N N . GLU A 1 96 ? -21.995 7.125 16.084 1.00 62.19 96 GLU A N 1
ATOM 760 C CA . GLU A 1 96 ? -23.144 8.027 15.930 1.00 62.19 96 GLU A CA 1
ATOM 761 C C . GLU A 1 96 ? -24.292 7.313 15.202 1.00 62.19 96 GLU A C 1
ATOM 763 O O . GLU A 1 96 ? -25.454 7.495 15.633 1.00 62.19 96 GLU A O 1
#

Foldseek 3Di:
DVVVQQVCCCVVVVDRDHDPVVLVVVCCVVPVVQWDWQKFFWDADCDDPRHGDIDTDRPPDDDPDDDPRPPGHIDIDTDDGNVVVSVVVVCVVVVD

Mean predicted aligned error: 3.45 Å

Organism: Gossypium barbadense (NCBI:txid3634)

Sequence (96 aa):
MLEVYFNYHHDAYSTKVVYLHDPTAMLAAINPSLITYVEGAIRVQTNGITRGLTLLYNKQKRFAEITEWSDQPSVNVAVTVDTPTALKLVMERLME